Protein AF-A0A919XL10-F1 (afdb_monomer_lite)

Foldseek 3Di:
DDDDDDDPDPVSVVVVVLVPDDPVVNVLVVLLVVLVVCLLVPPDPVVNVVSVVSNVVSCVVVVNDDDPVPPDPPPPPPPPDDDD

Sequence (84 aa):
MGVTISARSESELFQMLRSCLSPEIRTDIDRYLYAYEMYLDEPDPAAREVLLGEMKCYERKYNLEFDHKKSRPEERTKSNYPNR

pLDDT: mean 80.29, std 17.92, range [35.88, 94.75]

Radius of gyration: 16.72 Å; chains: 1; bounding box: 43×22×46 Å

Structure (mmCIF, N/CA/C/O backbone):
data_AF-A0A919XL10-F1
#
_entry.id   AF-A0A919XL10-F1
#
loop_
_atom_site.group_PDB
_atom_site.id
_atom_site.type_symbol
_atom_site.label_atom_id
_atom_site.label_alt_id
_atom_site.label_comp_id
_atom_site.label_asym_id
_atom_site.label_entity_id
_atom_site.label_seq_id
_atom_site.pdbx_PDB_ins_code
_atom_site.Cartn_x
_atom_site.Cartn_y
_atom_site.Cartn_z
_atom_site.occupancy
_atom_site.B_iso_or_equiv
_atom_site.auth_seq_id
_atom_site.auth_comp_id
_atom_site.auth_asym_id
_atom_site.auth_atom_id
_atom_site.pdbx_PDB_model_num
ATOM 1 N N . MET A 1 1 ? -13.549 5.349 28.272 1.00 35.88 1 MET A N 1
ATOM 2 C CA . MET A 1 1 ? -12.988 3.994 28.453 1.00 35.88 1 MET A CA 1
ATOM 3 C C . MET A 1 1 ? -11.623 3.972 27.787 1.00 35.88 1 MET A C 1
ATOM 5 O O . MET A 1 1 ? -11.561 4.233 26.595 1.00 35.88 1 MET A O 1
ATOM 9 N N . GLY A 1 2 ? -10.545 3.797 28.555 1.00 47.78 2 GLY A N 1
ATOM 10 C CA . GLY A 1 2 ? -9.187 3.718 28.010 1.00 47.78 2 GLY A CA 1
ATOM 11 C C . GLY A 1 2 ? -8.925 2.316 27.470 1.00 47.78 2 GLY A C 1
ATOM 12 O O . GLY A 1 2 ? -9.170 1.341 28.174 1.00 47.78 2 GLY A O 1
ATOM 13 N N . VAL A 1 3 ? -8.478 2.209 26.221 1.00 56.28 3 VAL A N 1
ATOM 14 C CA . VAL A 1 3 ? -8.104 0.927 25.616 1.00 56.28 3 VAL A CA 1
ATOM 15 C C . VAL A 1 3 ? -6.742 0.531 26.181 1.00 56.28 3 VAL A C 1
ATOM 17 O O . VAL A 1 3 ? -5.741 1.188 25.908 1.00 56.28 3 VAL A O 1
ATOM 20 N N . THR A 1 4 ? -6.691 -0.520 26.995 1.00 58.06 4 THR A N 1
ATOM 21 C CA . THR A 1 4 ? -5.423 -1.128 27.417 1.00 58.06 4 THR A CA 1
ATOM 22 C C . THR A 1 4 ? -4.852 -1.921 26.247 1.00 58.06 4 THR A C 1
ATOM 24 O O . THR A 1 4 ? -5.398 -2.960 25.875 1.00 58.06 4 THR A O 1
ATOM 27 N N . ILE A 1 5 ? -3.773 -1.423 25.644 1.00 59.66 5 ILE A N 1
ATOM 28 C CA . ILE A 1 5 ? -3.077 -2.092 24.541 1.00 59.66 5 ILE A CA 1
ATOM 29 C C . ILE A 1 5 ? -2.169 -3.176 25.138 1.00 59.66 5 ILE A C 1
ATOM 31 O O . ILE A 1 5 ? -1.145 -2.868 25.739 1.00 59.66 5 ILE A O 1
ATOM 35 N N . SER A 1 6 ? -2.552 -4.445 24.992 1.00 67.56 6 SER A N 1
ATOM 36 C CA . SER A 1 6 ? -1.715 -5.607 25.324 1.00 67.56 6 SER A CA 1
ATOM 37 C C . SER A 1 6 ? -1.465 -6.418 24.053 1.00 67.56 6 SER A C 1
ATOM 39 O O . SER A 1 6 ? -1.987 -7.514 23.890 1.00 67.56 6 SER A O 1
ATOM 41 N N . ALA A 1 7 ? -0.716 -5.838 23.114 1.00 72.12 7 ALA A N 1
ATOM 42 C CA . ALA A 1 7 ? -0.246 -6.563 21.937 1.00 72.12 7 ALA A CA 1
ATOM 43 C C . ALA A 1 7 ? 1.030 -7.335 22.300 1.00 72.12 7 ALA A C 1
ATOM 45 O O . ALA A 1 7 ? 1.963 -6.761 22.866 1.00 72.12 7 ALA A O 1
ATOM 46 N N . ARG A 1 8 ? 1.071 -8.633 21.993 1.00 82.38 8 ARG A N 1
ATOM 47 C CA . ARG A 1 8 ? 2.221 -9.518 22.251 1.00 82.38 8 ARG A CA 1
ATOM 48 C C . ARG A 1 8 ? 3.122 -9.675 21.025 1.00 82.38 8 ARG A C 1
ATOM 50 O O . ARG A 1 8 ? 4.195 -10.263 21.131 1.00 82.38 8 ARG A O 1
ATOM 57 N N . SER A 1 9 ? 2.698 -9.144 19.877 1.00 85.25 9 SER A N 1
ATOM 58 C CA . SER A 1 9 ? 3.453 -9.107 18.624 1.00 85.25 9 SER A CA 1
ATOM 59 C C . SER A 1 9 ? 3.083 -7.884 17.777 1.00 85.25 9 SER A C 1
ATOM 61 O O . SER A 1 9 ? 2.032 -7.269 17.972 1.00 85.25 9 SER A O 1
ATOM 63 N N . GLU A 1 10 ? 3.935 -7.548 16.808 1.00 83.19 10 GLU A N 1
ATOM 64 C CA . GLU A 1 10 ? 3.668 -6.499 15.815 1.00 83.19 10 GLU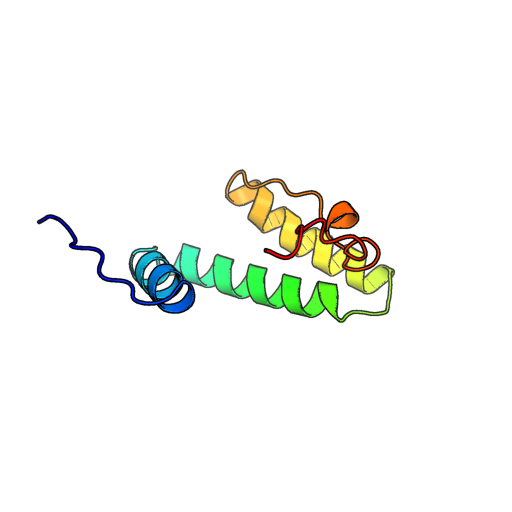 A CA 1
ATOM 65 C C . GLU A 1 10 ? 2.407 -6.803 14.992 1.00 83.19 10 GLU A C 1
ATOM 67 O O . GLU A 1 10 ? 1.580 -5.921 14.765 1.00 83.19 10 GLU A O 1
ATOM 72 N N . SER A 1 11 ? 2.202 -8.071 14.627 1.00 81.88 11 SER A N 1
ATOM 73 C CA . SER A 1 11 ? 1.008 -8.515 13.907 1.00 81.88 11 SER A CA 1
ATOM 74 C C . SER A 1 11 ? -0.267 -8.314 14.728 1.00 81.88 11 SER A C 1
ATOM 76 O O . SER A 1 11 ? -1.268 -7.841 14.193 1.00 81.88 11 SER A O 1
ATOM 78 N N . GLU A 1 12 ? -0.241 -8.615 16.031 1.00 83.56 12 GLU A N 1
ATOM 79 C CA . GLU A 1 12 ? -1.377 -8.342 16.920 1.00 83.56 12 GLU A CA 1
ATOM 80 C C . GLU A 1 12 ? -1.644 -6.840 17.055 1.00 83.56 12 GLU A C 1
ATOM 82 O O . GLU A 1 12 ? -2.798 -6.418 16.988 1.00 83.56 12 GLU A O 1
ATOM 87 N N . LEU A 1 13 ? -0.595 -6.019 17.182 1.00 86.88 13 LEU A N 1
ATOM 88 C CA . LEU A 1 13 ? -0.730 -4.563 17.255 1.00 86.88 13 LEU A CA 1
ATOM 89 C C . LEU A 1 13 ? -1.365 -3.995 15.978 1.00 86.88 13 LEU A C 1
ATOM 91 O O . LEU A 1 13 ? -2.282 -3.174 16.054 1.00 86.88 13 LEU A O 1
ATOM 95 N N . PHE A 1 14 ? -0.916 -4.464 14.814 1.00 85.56 14 PHE A N 1
ATOM 96 C CA . PHE A 1 14 ? -1.465 -4.065 13.523 1.00 85.56 14 PHE A CA 1
ATOM 97 C C . PHE A 1 14 ? -2.937 -4.465 13.382 1.00 85.56 14 PHE A C 1
ATOM 99 O O . PHE A 1 14 ? -3.761 -3.647 12.975 1.00 85.56 14 PHE A O 1
ATOM 106 N N . GLN A 1 15 ? -3.303 -5.689 13.775 1.00 85.19 15 GLN A N 1
ATOM 107 C CA . GLN A 1 15 ? -4.695 -6.147 13.731 1.00 85.19 15 GLN A CA 1
ATOM 108 C C . GLN A 1 15 ? -5.595 -5.361 14.691 1.00 85.19 15 GLN A C 1
ATOM 110 O O . GLN A 1 15 ? -6.706 -4.975 14.320 1.00 85.19 15 GLN A O 1
ATOM 115 N N . MET A 1 16 ? -5.110 -5.050 15.897 1.00 87.25 16 MET A N 1
ATOM 116 C CA . MET A 1 16 ? -5.831 -4.193 16.839 1.00 87.25 16 MET A CA 1
ATOM 117 C C . MET A 1 16 ? -6.058 -2.795 16.259 1.00 87.25 16 MET A C 1
ATOM 119 O O . MET A 1 16 ? -7.197 -2.329 16.241 1.00 87.25 16 MET A O 1
ATOM 123 N N . LEU A 1 17 ? -5.015 -2.152 15.721 1.00 86.81 17 LEU A N 1
ATOM 124 C CA . LEU A 1 17 ? -5.131 -0.855 15.049 1.00 86.81 17 LEU A CA 1
ATOM 125 C C . LEU A 1 17 ? -6.163 -0.920 13.919 1.00 86.81 17 LEU A C 1
ATOM 127 O O . LEU A 1 17 ? -7.086 -0.110 13.872 1.00 86.81 17 LEU A O 1
ATOM 131 N N . ARG A 1 18 ? -6.043 -1.923 13.048 1.00 85.06 18 ARG A N 1
ATOM 132 C CA . ARG A 1 18 ? -6.917 -2.124 11.893 1.00 85.06 18 ARG A CA 1
ATOM 133 C C . ARG A 1 18 ? -8.380 -2.323 12.293 1.00 85.06 18 ARG A C 1
ATOM 135 O O . ARG A 1 18 ? -9.270 -1.815 11.611 1.00 85.06 18 ARG A O 1
ATOM 142 N N . SER A 1 19 ? -8.643 -3.012 13.402 1.00 86.88 19 SER A N 1
ATOM 143 C CA . SER A 1 19 ? -10.003 -3.223 13.917 1.00 86.88 19 SER A CA 1
ATOM 144 C C . SER A 1 19 ? -10.699 -1.921 14.338 1.00 86.88 19 SER A C 1
ATOM 146 O O . SER A 1 19 ? -11.921 -1.811 14.215 1.00 86.88 19 SER A O 1
ATOM 148 N N . CYS A 1 20 ? -9.922 -0.913 14.750 1.00 90.56 20 CYS A N 1
ATOM 149 C CA . CYS A 1 20 ? -10.412 0.402 15.164 1.00 90.56 20 CYS A CA 1
ATOM 150 C C . CYS A 1 20 ? -10.704 1.350 13.986 1.00 90.56 20 CYS A C 1
ATOM 152 O O . CYS A 1 20 ? -11.294 2.409 14.192 1.00 90.56 20 CYS A O 1
ATOM 154 N N . LEU A 1 21 ? -10.297 1.003 12.761 1.00 90.50 21 LEU A N 1
ATOM 155 C CA . LEU A 1 21 ? -10.489 1.846 11.578 1.00 90.50 21 LEU A CA 1
ATOM 156 C C . LEU A 1 21 ? -11.894 1.680 10.991 1.00 90.50 21 LEU A C 1
ATOM 158 O O . LEU A 1 21 ? -12.551 0.651 11.182 1.00 90.50 21 LEU A O 1
ATOM 162 N N . SER A 1 22 ? -12.361 2.671 10.231 1.00 94.75 22 SER A N 1
ATOM 163 C CA . SER A 1 22 ? -13.624 2.542 9.497 1.00 94.75 22 SER A CA 1
ATOM 164 C C . SER A 1 22 ? -13.528 1.430 8.435 1.00 94.75 22 SER A C 1
ATOM 166 O O . SER A 1 22 ? -12.430 1.129 7.958 1.00 94.75 22 SER A O 1
ATOM 168 N N . PRO A 1 23 ? -14.651 0.801 8.039 1.00 94.38 23 PRO A N 1
ATOM 169 C CA . PRO A 1 23 ? -14.645 -0.230 6.998 1.00 94.38 23 PRO A CA 1
ATOM 170 C C . PRO A 1 23 ? -14.027 0.238 5.672 1.00 94.38 23 PRO A C 1
ATOM 172 O O . PRO A 1 23 ? -13.330 -0.531 5.012 1.00 94.38 23 PRO A O 1
ATOM 175 N N . GLU A 1 24 ? -14.235 1.507 5.310 1.00 93.94 24 GLU A N 1
ATOM 176 C CA . GLU A 1 24 ? -13.639 2.115 4.116 1.00 93.94 24 GLU A CA 1
ATOM 177 C C . GLU A 1 24 ? -12.109 2.130 4.208 1.00 93.94 24 GLU A C 1
ATOM 179 O O . GLU A 1 24 ? -11.434 1.617 3.322 1.00 93.94 24 GLU A O 1
ATOM 184 N N . ILE A 1 25 ? -11.560 2.618 5.326 1.00 92.88 25 ILE A N 1
ATOM 185 C CA . ILE A 1 25 ? -10.106 2.678 5.529 1.00 92.88 25 ILE A CA 1
ATOM 186 C C . ILE A 1 25 ? -9.500 1.269 5.555 1.00 92.88 25 ILE A C 1
ATOM 188 O O . ILE A 1 25 ? -8.429 1.051 4.999 1.00 92.88 25 ILE A O 1
ATOM 192 N N . ARG A 1 26 ? -10.183 0.284 6.155 1.00 93.81 26 ARG A N 1
ATOM 193 C CA . ARG A 1 26 ? -9.719 -1.116 6.130 1.00 93.81 26 ARG A CA 1
ATOM 194 C C . ARG A 1 26 ? -9.624 -1.658 4.704 1.00 93.81 26 ARG A C 1
ATOM 196 O O . ARG A 1 26 ? -8.643 -2.318 4.384 1.00 93.81 26 ARG A O 1
ATOM 203 N N . THR A 1 27 ? -10.619 -1.352 3.873 1.00 94.38 27 THR A N 1
ATOM 204 C CA . THR A 1 27 ? -10.654 -1.770 2.464 1.00 94.38 27 THR A CA 1
ATOM 205 C C . THR A 1 27 ? -9.514 -1.135 1.672 1.00 94.38 27 THR A C 1
ATOM 207 O O . THR A 1 27 ? -8.873 -1.805 0.867 1.00 94.38 27 THR A O 1
ATOM 210 N N . ASP A 1 28 ? -9.233 0.143 1.916 1.00 94.75 28 ASP A N 1
ATOM 211 C CA . ASP A 1 28 ? -8.130 0.837 1.254 1.00 94.75 28 ASP A CA 1
ATOM 212 C C . ASP A 1 28 ? -6.765 0.284 1.681 1.00 94.75 28 ASP A C 1
ATOM 214 O O . ASP A 1 28 ? -5.898 0.092 0.833 1.00 94.75 28 ASP A O 1
ATOM 218 N N . ILE A 1 29 ? -6.592 -0.058 2.963 1.00 92.56 29 ILE A N 1
ATOM 219 C CA . ILE A 1 29 ? -5.383 -0.739 3.454 1.00 92.56 29 ILE A CA 1
ATOM 220 C C . ILE A 1 29 ? -5.210 -2.102 2.777 1.00 92.56 29 ILE A C 1
ATOM 222 O O . ILE A 1 29 ? -4.106 -2.414 2.344 1.00 92.56 29 ILE A O 1
ATOM 226 N N . ASP A 1 30 ? -6.272 -2.901 2.650 1.00 93.12 30 ASP A N 1
ATOM 227 C CA . ASP A 1 30 ? -6.196 -4.205 1.978 1.00 93.12 30 ASP A CA 1
ATOM 228 C C . ASP A 1 30 ? -5.768 -4.083 0.520 1.00 93.12 30 ASP A C 1
ATOM 230 O O . ASP A 1 30 ? -4.894 -4.816 0.065 1.00 93.12 30 ASP A O 1
ATOM 234 N N . ARG A 1 31 ? -6.355 -3.128 -0.205 1.00 94.50 31 ARG A N 1
ATOM 235 C CA . ARG A 1 31 ? -5.999 -2.870 -1.604 1.00 94.50 31 ARG A CA 1
ATOM 236 C C . ARG A 1 31 ? -4.563 -2.387 -1.738 1.00 94.50 31 ARG A C 1
ATOM 238 O O . ARG A 1 31 ? -3.858 -2.842 -2.631 1.00 94.50 31 ARG A O 1
ATOM 245 N N . TYR A 1 32 ? -4.125 -1.508 -0.840 1.00 94.25 32 TYR A N 1
ATOM 246 C CA . TYR A 1 32 ? -2.752 -1.024 -0.826 1.00 94.25 32 TYR A CA 1
ATOM 247 C C . TYR A 1 32 ? -1.750 -2.150 -0.548 1.00 94.25 32 TYR A C 1
ATOM 249 O O . TYR A 1 32 ? -0.767 -2.276 -1.272 1.00 94.25 32 TYR A O 1
ATOM 257 N N . LEU A 1 33 ? -2.003 -2.987 0.465 1.00 91.94 33 LEU A N 1
ATOM 258 C CA . LEU 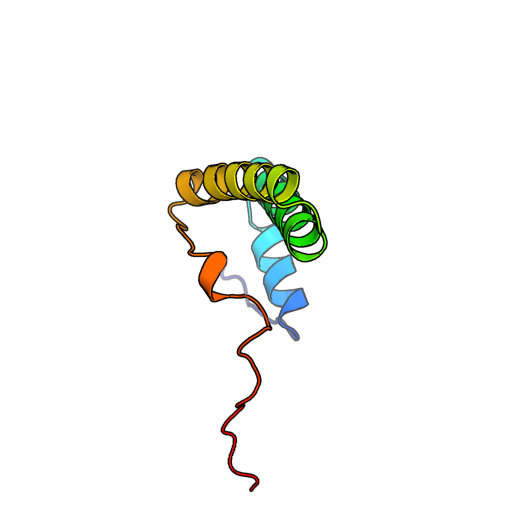A 1 33 ? -1.135 -4.122 0.792 1.00 91.94 33 LEU A CA 1
ATOM 259 C C . LEU A 1 33 ? -1.074 -5.128 -0.358 1.00 91.94 33 LEU A C 1
ATOM 261 O O . LEU A 1 33 ? 0.014 -5.557 -0.722 1.00 91.94 33 LEU A O 1
ATOM 265 N N . TYR A 1 34 ? -2.215 -5.430 -0.978 1.00 94.19 34 TYR A N 1
ATOM 266 C CA . TYR A 1 34 ? -2.269 -6.305 -2.145 1.00 94.19 34 TYR A CA 1
ATOM 267 C C . TYR A 1 34 ? -1.455 -5.748 -3.323 1.00 94.19 34 TYR A C 1
ATOM 269 O O . TYR A 1 34 ? -0.620 -6.452 -3.887 1.00 94.19 34 TYR A O 1
ATOM 277 N N . ALA A 1 35 ? -1.647 -4.471 -3.670 1.00 93.75 35 ALA A N 1
ATOM 278 C CA . ALA A 1 35 ? -0.882 -3.824 -4.736 1.00 93.75 35 ALA A CA 1
ATOM 279 C C . ALA A 1 35 ? 0.624 -3.798 -4.424 1.00 93.75 35 ALA A C 1
ATOM 281 O O . ALA A 1 35 ? 1.441 -3.966 -5.327 1.00 93.75 35 ALA A O 1
ATOM 282 N N . TYR A 1 36 ? 0.993 -3.632 -3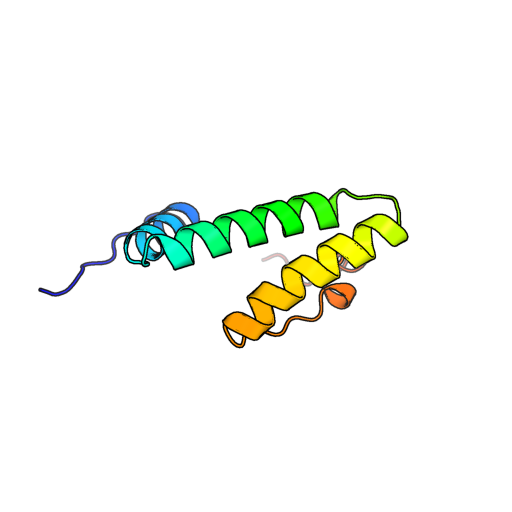.151 1.00 92.50 36 TYR A N 1
ATOM 283 C CA . TYR A 1 36 ? 2.386 -3.655 -2.719 1.00 92.50 36 TYR A CA 1
ATOM 284 C C . TYR A 1 36 ? 3.027 -5.037 -2.850 1.00 92.50 36 TYR A C 1
ATOM 286 O O . TYR A 1 36 ? 4.126 -5.138 -3.388 1.00 92.50 36 TYR A O 1
ATOM 294 N N . GLU A 1 37 ? 2.349 -6.095 -2.400 1.00 93.06 37 GLU A N 1
ATOM 295 C CA . GLU A 1 37 ? 2.821 -7.475 -2.567 1.00 93.06 37 GLU A CA 1
ATOM 296 C C . GLU A 1 37 ? 3.031 -7.794 -4.052 1.00 93.06 37 GLU A C 1
ATOM 298 O O . GLU A 1 37 ? 4.116 -8.218 -4.447 1.00 93.06 37 GLU A O 1
ATOM 303 N N . MET A 1 38 ? 2.051 -7.454 -4.895 1.00 94.12 38 MET A N 1
ATOM 304 C CA . MET A 1 38 ? 2.172 -7.597 -6.347 1.00 94.12 38 MET A CA 1
ATOM 305 C C . MET A 1 38 ? 3.345 -6.785 -6.913 1.00 94.12 38 MET A C 1
ATOM 307 O O . MET A 1 38 ? 4.093 -7.288 -7.743 1.00 94.12 38 MET A O 1
ATOM 311 N N . TYR A 1 39 ? 3.552 -5.542 -6.462 1.00 92.75 39 TYR A N 1
ATOM 312 C CA . TYR A 1 39 ? 4.643 -4.681 -6.935 1.00 92.75 39 TYR A CA 1
ATOM 313 C C . TYR A 1 39 ? 6.032 -5.271 -6.646 1.00 92.75 39 TYR A C 1
ATOM 315 O O . TYR A 1 39 ? 6.953 -5.097 -7.455 1.00 92.75 39 TYR A O 1
ATOM 323 N N . LEU A 1 40 ? 6.192 -5.944 -5.501 1.00 90.19 40 LEU A N 1
ATOM 324 C CA . LEU A 1 40 ? 7.446 -6.594 -5.115 1.00 90.19 40 LEU A CA 1
ATOM 325 C C . LEU A 1 40 ? 7.776 -7.782 -6.024 1.00 90.19 40 LEU A C 1
ATOM 327 O O . LEU A 1 40 ? 8.938 -7.939 -6.404 1.00 90.19 40 LEU A O 1
ATOM 331 N N . ASP A 1 41 ? 6.762 -8.561 -6.396 1.00 92.62 41 ASP A N 1
ATOM 332 C CA . ASP A 1 41 ? 6.926 -9.784 -7.183 1.00 92.62 41 ASP A CA 1
ATOM 333 C C . ASP A 1 41 ? 6.834 -9.556 -8.704 1.00 92.62 41 ASP A C 1
ATOM 335 O O . ASP A 1 41 ? 7.298 -10.397 -9.472 1.00 92.62 41 ASP A O 1
ATOM 339 N N . GLU A 1 42 ? 6.279 -8.428 -9.163 1.00 92.38 42 GLU A N 1
ATOM 340 C CA . GLU A 1 42 ? 6.033 -8.142 -10.584 1.00 92.38 42 GLU A CA 1
ATOM 341 C C . GLU A 1 42 ? 7.341 -7.933 -11.365 1.00 92.38 42 GLU A C 1
ATOM 343 O O . GLU A 1 42 ? 8.032 -6.938 -11.117 1.00 92.38 42 GLU A O 1
ATOM 348 N N . PRO A 1 43 ? 7.714 -8.807 -12.323 1.00 90.50 43 PRO A N 1
ATOM 349 C CA . PRO A 1 43 ? 8.932 -8.648 -13.115 1.00 90.50 43 PRO A CA 1
ATOM 350 C C . PRO A 1 43 ? 8.829 -7.579 -14.214 1.00 90.50 43 PRO A C 1
ATOM 352 O O . PRO A 1 43 ? 9.857 -6.971 -14.535 1.00 90.50 43 PRO A O 1
ATOM 355 N N . ASP A 1 44 ? 7.645 -7.335 -14.787 1.00 93.56 44 ASP A N 1
ATOM 356 C CA . ASP A 1 44 ? 7.460 -6.400 -15.900 1.00 93.56 44 ASP A CA 1
ATOM 357 C C . ASP A 1 44 ? 7.508 -4.936 -15.421 1.00 93.56 44 ASP A C 1
ATOM 359 O O . ASP A 1 44 ? 6.685 -4.513 -14.605 1.00 93.56 44 ASP A O 1
ATOM 363 N N . PRO A 1 45 ? 8.440 -4.105 -15.930 1.00 91.31 45 PRO A N 1
ATOM 364 C CA . PRO A 1 45 ? 8.507 -2.693 -15.570 1.00 91.31 45 PRO A CA 1
ATOM 365 C C . PRO A 1 45 ? 7.224 -1.909 -15.866 1.00 91.31 45 PRO A C 1
ATOM 367 O O . PRO A 1 45 ? 6.915 -0.978 -15.123 1.00 91.31 45 PRO A O 1
ATOM 370 N N . ALA A 1 46 ? 6.489 -2.257 -16.929 1.00 93.06 46 ALA A N 1
ATOM 371 C CA . ALA A 1 46 ? 5.272 -1.538 -17.296 1.00 93.06 46 ALA A CA 1
ATOM 372 C C . ALA A 1 46 ? 4.123 -1.854 -16.327 1.00 93.06 46 ALA A C 1
ATOM 374 O O . ALA A 1 46 ? 3.528 -0.928 -15.772 1.00 93.06 46 ALA A O 1
ATOM 375 N N . ALA A 1 47 ? 3.864 -3.135 -16.050 1.00 91.94 47 ALA A N 1
ATOM 376 C CA . ALA A 1 47 ? 2.916 -3.552 -15.015 1.00 91.94 47 ALA A CA 1
ATOM 377 C C . ALA A 1 47 ? 3.293 -3.002 -13.625 1.00 91.94 47 ALA A C 1
ATOM 379 O O . ALA A 1 47 ? 2.435 -2.533 -12.875 1.00 91.94 47 ALA A O 1
ATOM 380 N N . ARG A 1 48 ? 4.591 -2.951 -13.309 1.00 92.31 48 ARG A N 1
ATOM 381 C CA . ARG A 1 48 ? 5.092 -2.395 -12.049 1.00 92.31 48 ARG A CA 1
ATOM 382 C C . ARG A 1 48 ? 4.801 -0.896 -11.890 1.00 92.31 48 ARG A C 1
ATOM 384 O O . ARG A 1 48 ? 4.463 -0.460 -10.792 1.00 92.31 48 ARG A O 1
ATOM 391 N N . GLU A 1 49 ? 4.920 -0.098 -12.951 1.00 93.50 49 GLU A N 1
ATOM 392 C CA . GLU A 1 49 ? 4.551 1.330 -12.914 1.00 93.50 49 GLU A CA 1
ATOM 393 C C . GLU A 1 49 ? 3.039 1.526 -12.703 1.00 93.50 49 GLU A C 1
ATOM 395 O O . GLU A 1 49 ? 2.638 2.461 -12.008 1.00 93.50 49 GLU A O 1
ATOM 400 N N . VAL A 1 50 ? 2.196 0.622 -13.219 1.00 94.69 50 VAL A N 1
ATOM 401 C CA . VAL A 1 50 ? 0.746 0.644 -12.949 1.00 94.69 50 VAL A CA 1
ATOM 402 C C . VAL A 1 50 ? 0.472 0.411 -11.462 1.00 94.69 50 VAL A C 1
ATOM 404 O O . VAL A 1 50 ? -0.194 1.236 -10.837 1.00 94.69 50 VAL A O 1
ATOM 407 N N . LEU A 1 51 ? 1.054 -0.640 -10.876 1.00 93.81 51 LEU A N 1
ATOM 408 C CA . LEU A 1 51 ? 0.924 -0.947 -9.445 1.00 93.81 51 LEU A CA 1
ATOM 409 C C . LEU A 1 51 ? 1.440 0.204 -8.566 1.00 93.81 51 LEU A C 1
ATOM 411 O O . LEU A 1 51 ? 0.792 0.597 -7.596 1.00 93.81 51 LEU A O 1
ATOM 415 N N . LEU A 1 52 ? 2.562 0.823 -8.948 1.00 93.31 52 LEU A N 1
ATOM 416 C CA . LEU A 1 52 ? 3.082 2.014 -8.274 1.00 93.31 52 LEU A CA 1
ATOM 417 C C . LEU A 1 52 ? 2.091 3.188 -8.335 1.00 93.31 52 LEU A C 1
ATOM 419 O O . LEU A 1 52 ? 1.929 3.924 -7.360 1.00 93.31 52 LEU A O 1
ATOM 423 N N . GLY A 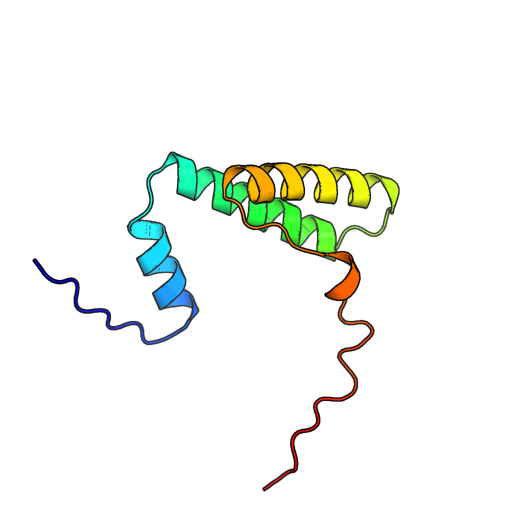1 53 ? 1.425 3.380 -9.475 1.00 92.88 53 GLY A N 1
ATOM 424 C CA . GLY A 1 53 ? 0.381 4.387 -9.641 1.00 92.88 53 GLY A CA 1
ATOM 425 C C . GLY A 1 53 ? -0.818 4.151 -8.721 1.00 92.88 53 GLY A C 1
ATOM 426 O O . GLY A 1 53 ? -1.308 5.101 -8.101 1.00 92.88 53 GLY A O 1
ATOM 427 N N . GLU A 1 54 ? -1.253 2.897 -8.584 1.00 92.50 54 GLU A N 1
ATOM 428 C CA . GLU A 1 54 ? -2.329 2.505 -7.668 1.00 92.50 54 GLU A CA 1
ATOM 429 C C . GLU A 1 54 ? -1.953 2.796 -6.212 1.00 92.50 54 GLU A C 1
ATOM 431 O O . GLU A 1 54 ? -2.697 3.474 -5.499 1.00 92.50 54 GLU A O 1
ATOM 436 N N . MET A 1 55 ? -0.755 2.392 -5.791 1.00 94.06 55 MET A N 1
ATOM 437 C CA . MET A 1 55 ? -0.236 2.674 -4.451 1.00 94.06 55 MET A CA 1
ATOM 438 C C . MET A 1 55 ? -0.171 4.177 -4.148 1.00 94.06 55 MET A C 1
ATOM 440 O O . MET A 1 55 ? -0.680 4.635 -3.120 1.00 94.06 55 MET A O 1
ATOM 444 N N . LYS A 1 56 ? 0.341 4.979 -5.091 1.00 93.62 56 LYS A N 1
ATOM 445 C CA . LYS A 1 56 ? 0.417 6.443 -4.956 1.00 93.62 56 LYS A CA 1
ATOM 446 C C . LYS A 1 56 ? -0.942 7.127 -4.841 1.00 93.62 56 LYS A C 1
ATOM 448 O O . LYS A 1 56 ? -1.019 8.266 -4.372 1.00 93.62 56 LYS A O 1
ATOM 453 N N . CYS A 1 57 ? -2.024 6.502 -5.302 1.00 92.88 57 CYS A N 1
ATOM 454 C CA . CYS A 1 57 ? -3.367 7.036 -5.081 1.00 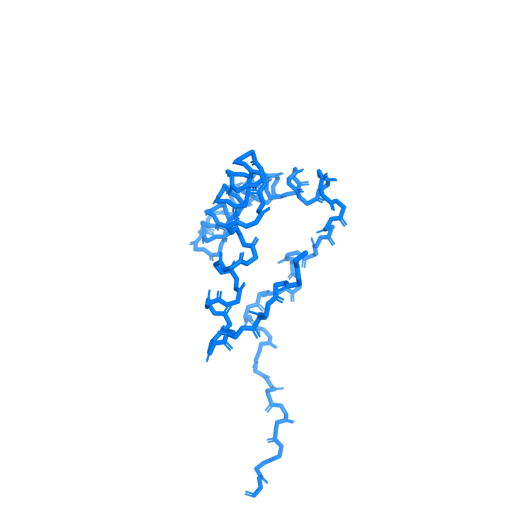92.88 57 CYS A CA 1
ATOM 455 C C . CYS A 1 57 ? -3.748 6.958 -3.598 1.00 92.88 57 CYS A C 1
ATOM 457 O O . CYS A 1 57 ? -4.232 7.947 -3.044 1.00 92.88 57 CYS A O 1
ATOM 459 N N . TYR A 1 58 ? -3.463 5.833 -2.942 1.00 92.81 58 TYR A N 1
ATOM 460 C CA . TYR A 1 58 ? -3.710 5.656 -1.511 1.00 92.81 58 TYR A CA 1
ATOM 461 C C . TYR A 1 58 ? -2.768 6.497 -0.650 1.00 92.81 58 TYR A C 1
ATOM 463 O O . TYR A 1 58 ? -3.223 7.153 0.285 1.00 92.81 58 TYR A O 1
ATOM 471 N N . GLU A 1 59 ? -1.482 6.564 -0.995 1.00 92.94 59 GLU A N 1
ATOM 472 C CA . GLU A 1 59 ? -0.519 7.404 -0.272 1.00 92.94 59 GLU A CA 1
ATOM 473 C C . GLU A 1 59 ? -0.946 8.867 -0.260 1.00 92.94 59 GLU A C 1
ATOM 475 O O . GLU A 1 59 ? -0.981 9.493 0.796 1.00 92.94 59 GLU A O 1
ATOM 480 N N . ARG A 1 60 ? -1.357 9.408 -1.412 1.00 93.75 60 ARG A N 1
ATOM 481 C CA . ARG A 1 60 ? -1.868 10.781 -1.484 1.00 93.75 60 ARG A CA 1
ATOM 482 C C . ARG A 1 60 ? -3.176 10.951 -0.717 1.00 93.75 60 ARG A C 1
ATOM 484 O O . ARG A 1 60 ? -3.329 11.959 -0.035 1.00 93.75 60 ARG A O 1
ATOM 491 N N . LYS A 1 61 ? -4.094 9.971 -0.774 1.00 93.38 61 LYS A N 1
ATOM 492 C CA . LYS A 1 61 ? -5.365 10.002 -0.019 1.00 93.38 61 LYS A CA 1
ATOM 493 C C . LYS A 1 61 ? -5.127 10.173 1.487 1.00 93.38 61 LYS A C 1
ATOM 495 O O . LYS A 1 61 ? -5.902 10.868 2.139 1.00 93.38 61 LYS A O 1
ATOM 500 N N . TYR A 1 62 ? -4.061 9.578 2.022 1.00 91.50 62 TYR A N 1
ATOM 501 C CA . TYR A 1 62 ? -3.748 9.587 3.454 1.00 91.50 62 TYR A CA 1
ATOM 502 C C . TYR A 1 62 ? -2.540 10.452 3.846 1.00 91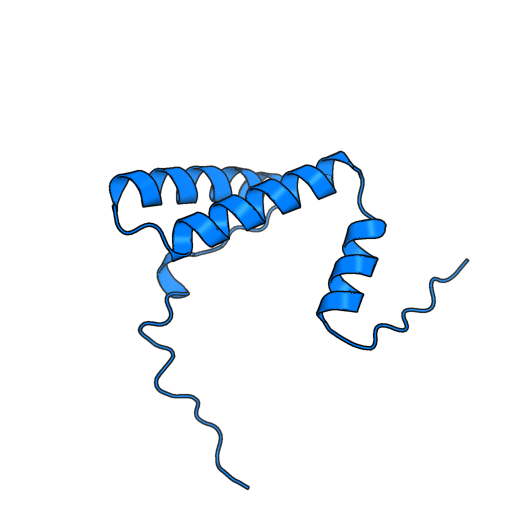.50 62 TYR A C 1
ATOM 504 O O . TYR A 1 62 ? -2.160 10.454 5.015 1.00 91.50 62 TYR A O 1
ATOM 512 N N . ASN A 1 63 ? -1.960 11.211 2.910 1.00 90.62 63 ASN A N 1
ATOM 513 C CA . ASN A 1 63 ? -0.748 12.012 3.117 1.00 90.62 63 ASN A CA 1
ATOM 514 C C . ASN A 1 63 ? 0.461 11.181 3.616 1.00 90.62 63 ASN A C 1
ATOM 516 O O . ASN A 1 63 ? 1.166 11.569 4.546 1.00 90.62 63 ASN A O 1
ATOM 520 N N . LEU A 1 64 ? 0.672 10.017 2.996 1.00 86.94 64 LEU A N 1
ATOM 521 C CA . LEU A 1 64 ? 1.709 9.026 3.305 1.00 86.94 64 LEU A CA 1
ATOM 522 C C . LEU A 1 64 ? 2.706 8.858 2.145 1.00 86.94 64 LEU A C 1
ATOM 524 O O . LEU A 1 64 ? 3.086 7.736 1.827 1.00 86.94 64 LEU A O 1
ATOM 528 N N . GLU A 1 65 ? 3.087 9.945 1.467 1.00 85.38 65 GLU A N 1
ATOM 529 C CA . GLU A 1 65 ? 3.962 9.865 0.287 1.00 85.38 65 GLU A CA 1
ATOM 530 C C . GLU A 1 65 ? 5.261 9.101 0.584 1.00 85.38 65 GLU A C 1
ATOM 532 O O . GLU A 1 65 ? 6.022 9.465 1.487 1.00 85.38 65 GLU A O 1
ATOM 537 N N . PHE A 1 66 ? 5.517 8.044 -0.193 1.00 82.12 66 PHE A N 1
ATOM 538 C CA . PHE A 1 66 ? 6.654 7.156 0.018 1.00 82.12 66 PHE A CA 1
ATOM 539 C C . PHE A 1 66 ? 7.457 6.919 -1.270 1.00 82.12 66 PHE A C 1
ATOM 541 O O . PHE A 1 66 ? 6.920 6.788 -2.371 1.00 82.12 66 PHE A O 1
ATOM 548 N N . ASP A 1 67 ? 8.786 6.856 -1.144 1.00 83.50 67 ASP A N 1
ATOM 549 C CA . ASP A 1 67 ? 9.690 6.603 -2.271 1.00 83.50 67 ASP A CA 1
ATOM 550 C C . ASP A 1 67 ? 10.021 5.107 -2.395 1.00 83.50 67 ASP A C 1
ATOM 552 O O . ASP A 1 67 ? 11.036 4.622 -1.890 1.00 83.50 67 ASP A O 1
ATOM 556 N N . HIS A 1 68 ? 9.171 4.379 -3.123 1.00 79.81 68 HIS A N 1
ATOM 557 C CA . HIS A 1 68 ? 9.306 2.933 -3.364 1.00 79.81 68 HIS A CA 1
ATOM 558 C C . HIS A 1 68 ? 10.556 2.521 -4.144 1.00 79.81 68 HIS A C 1
ATOM 560 O O . HIS A 1 68 ? 10.888 1.334 -4.185 1.00 79.81 68 HIS A O 1
ATOM 566 N N . LYS A 1 69 ? 11.276 3.465 -4.767 1.00 72.38 69 LYS A N 1
ATOM 567 C CA . LYS A 1 69 ? 12.501 3.154 -5.519 1.00 72.38 69 LYS A CA 1
ATOM 568 C C . LYS A 1 69 ? 13.700 2.924 -4.595 1.00 72.38 69 LYS A C 1
ATOM 570 O O . LYS A 1 69 ? 14.605 2.184 -4.966 1.00 72.38 69 LYS A O 1
ATOM 575 N N . LYS A 1 70 ? 13.691 3.494 -3.383 1.00 66.38 70 LYS A N 1
ATOM 576 C CA . LYS A 1 70 ? 14.784 3.377 -2.395 1.00 66.38 70 LYS A CA 1
ATOM 577 C C . LYS A 1 70 ? 14.700 2.139 -1.500 1.00 66.38 70 LYS A C 1
ATOM 579 O O . LYS A 1 70 ? 15.644 1.844 -0.780 1.00 66.38 70 LYS A O 1
ATOM 584 N N . SER A 1 71 ? 13.575 1.429 -1.505 1.00 59.53 71 SER A N 1
ATOM 585 C CA . SER A 1 71 ? 13.304 0.341 -0.554 1.00 59.53 71 SER A CA 1
ATOM 586 C C . SER A 1 71 ? 13.542 -1.058 -1.117 1.00 59.53 71 SER A C 1
ATOM 588 O O . SER A 1 71 ? 13.210 -2.039 -0.451 1.00 59.53 71 SER A O 1
ATOM 590 N N . ARG A 1 72 ? 14.119 -1.182 -2.321 1.00 57.12 72 ARG A N 1
ATOM 591 C CA . ARG A 1 72 ? 14.456 -2.500 -2.866 1.00 57.12 72 ARG A CA 1
ATOM 592 C C . ARG A 1 72 ? 15.504 -3.209 -1.996 1.00 57.12 72 ARG A C 1
ATOM 594 O O . ARG A 1 72 ? 16.480 -2.580 -1.589 1.00 57.12 72 ARG A O 1
ATOM 601 N N . PRO A 1 73 ? 15.371 -4.529 -1.773 1.00 54.34 73 PRO A N 1
ATOM 602 C CA . PRO A 1 73 ? 16.350 -5.328 -1.032 1.00 54.34 73 PRO A CA 1
ATOM 603 C C . PRO A 1 73 ? 17.752 -5.417 -1.656 1.00 54.34 73 PRO A C 1
ATOM 605 O O . PRO A 1 73 ? 18.626 -6.028 -1.046 1.00 54.34 73 PRO A O 1
ATOM 608 N N . GLU A 1 74 ? 17.999 -4.822 -2.826 1.00 50.72 74 GLU A N 1
ATOM 609 C CA . GLU A 1 74 ? 19.307 -4.865 -3.498 1.00 50.72 74 GLU A CA 1
ATOM 610 C C . GLU A 1 74 ? 20.419 -4.111 -2.728 1.00 50.72 74 GLU A C 1
ATOM 612 O O . GLU A 1 74 ? 21.595 -4.318 -3.007 1.00 50.72 74 GLU A O 1
ATOM 617 N N . GLU A 1 75 ? 20.090 -3.336 -1.682 1.00 47.59 75 GLU A N 1
ATOM 618 C CA . GLU A 1 75 ? 21.073 -2.674 -0.800 1.00 47.59 75 GLU A CA 1
ATOM 619 C C . GLU A 1 75 ? 20.897 -2.978 0.704 1.00 47.59 75 GLU A C 1
ATOM 621 O O . GLU A 1 75 ? 21.318 -2.202 1.562 1.00 47.59 75 GLU A O 1
ATOM 626 N N . ARG A 1 76 ? 20.329 -4.134 1.086 1.00 46.41 76 ARG A N 1
ATOM 627 C CA . ARG A 1 76 ? 20.386 -4.600 2.495 1.00 46.41 76 ARG A CA 1
ATOM 628 C C . ARG A 1 76 ? 21.602 -5.474 2.828 1.00 46.41 76 ARG A C 1
ATOM 630 O O . ARG A 1 76 ? 21.689 -6.008 3.931 1.00 46.41 76 ARG A O 1
ATOM 637 N N . THR A 1 77 ? 22.611 -5.562 1.963 1.00 47.19 77 THR A N 1
ATOM 638 C CA . THR A 1 77 ? 23.948 -6.061 2.342 1.00 47.19 77 THR A CA 1
ATOM 639 C C . THR A 1 77 ? 24.792 -4.950 2.960 1.00 47.19 77 THR A C 1
ATOM 641 O O . THR A 1 77 ? 25.678 -4.402 2.313 1.00 47.19 77 THR A O 1
ATOM 644 N N . LYS A 1 78 ? 24.494 -4.621 4.221 1.00 46.88 78 LYS A N 1
ATOM 645 C CA . LYS A 1 78 ? 25.433 -4.184 5.280 1.00 46.88 78 LYS A CA 1
ATOM 646 C C . LYS A 1 78 ? 24.620 -3.846 6.529 1.00 46.88 78 LYS A C 1
ATOM 648 O O . LYS A 1 78 ? 24.495 -2.702 6.955 1.00 46.88 78 LYS A O 1
ATOM 653 N N . SER A 1 79 ? 24.043 -4.891 7.112 1.00 43.81 79 SER A N 1
ATOM 654 C CA . SER A 1 79 ? 23.565 -4.856 8.487 1.00 43.81 79 SER A CA 1
ATOM 655 C C . SER A 1 79 ? 24.785 -4.717 9.400 1.00 43.81 79 SER A C 1
ATOM 657 O O . SER A 1 79 ? 25.492 -5.683 9.676 1.00 43.81 79 SER A O 1
ATOM 659 N N . ASN A 1 80 ? 25.096 -3.478 9.772 1.00 45.28 80 ASN A N 1
ATOM 660 C CA . ASN A 1 80 ? 26.231 -3.099 10.606 1.00 45.28 80 ASN A CA 1
ATOM 661 C C . ASN A 1 80 ? 25.874 -3.317 12.091 1.00 45.28 80 ASN A C 1
ATOM 663 O O . ASN A 1 80 ? 25.868 -2.376 12.880 1.00 45.28 80 ASN A O 1
ATOM 667 N N . TYR A 1 81 ? 25.521 -4.549 12.473 1.00 46.66 81 TYR A N 1
ATOM 668 C CA . TYR A 1 81 ? 25.472 -4.913 13.890 1.00 46.66 81 TYR A CA 1
ATOM 669 C C . TYR A 1 81 ? 26.851 -5.429 14.307 1.00 46.66 81 TYR A C 1
ATOM 671 O O . TYR A 1 81 ? 27.291 -6.455 13.782 1.00 46.66 81 TYR A O 1
ATOM 679 N N . PRO A 1 82 ? 27.551 -4.766 15.244 1.00 46.06 82 PRO A N 1
ATOM 680 C CA . PRO A 1 82 ? 28.674 -5.397 15.910 1.00 46.06 82 PRO A CA 1
ATOM 681 C C . PRO A 1 82 ? 28.122 -6.554 16.751 1.00 46.06 82 PRO A C 1
ATOM 683 O O . PRO A 1 82 ? 27.240 -6.357 17.591 1.00 46.06 82 PRO A O 1
ATOM 686 N N . ASN A 1 83 ? 28.620 -7.765 16.491 1.00 44.75 83 ASN A N 1
ATOM 687 C CA . ASN A 1 83 ? 28.438 -8.902 17.389 1.00 44.75 83 ASN A CA 1
ATOM 688 C C . ASN A 1 83 ? 28.888 -8.487 18.796 1.00 44.75 83 ASN A C 1
ATOM 690 O O . ASN A 1 83 ? 29.981 -7.938 18.958 1.00 44.75 83 ASN A O 1
ATOM 694 N N . ARG A 1 84 ? 28.018 -8.726 19.780 1.00 43.31 84 ARG A N 1
ATOM 695 C CA . ARG A 1 84 ? 28.410 -8.768 21.191 1.00 43.31 84 ARG A CA 1
ATOM 696 C C . ARG A 1 84 ? 29.315 -9.963 21.448 1.00 43.31 84 ARG A C 1
ATOM 698 O O . ARG A 1 84 ? 29.076 -11.010 20.806 1.00 43.31 84 ARG A O 1
#

Organism: NCBI:txid2716884

Secondary structure (DSSP, 8-state):
-------SSHHHHHHHHHHTS-HHHHHHHHHHHHHHHHHHH---HHHHHHHHHHHHHHHHHHT----TTS--GGG-----PPP-